Protein AF-A0A846MNA1-F1 (afdb_monomer_lite)

pLDDT: mean 78.09, std 18.09, range [44.56, 98.25]

Sequence (172 aa):
MNKINLFFILKAGLFTFFACTSPQQPEQSKFELLDDSTMIRILVDLHTLDAITPYLFSQPNNDTAKAAFKALRNELLAKYHTDSTQFYRTYNYYMEHDLSHMNQIYSAVVDSLNLRANTQRFDLWDLKQNTTQKSKPRPVFREPKKADSLLKNKIEKIRKKAASRLEATTTQ

Organism: NCBI:txid28195

InterPro domains:
  IPR025381 Domain of unknown function DUF4296 [PF14129] (33-116)

Radius of gyration: 41.91 Å; chains: 1; bounding box: 93×125×72 Å

Foldseek 3Di:
DDDDDPVVVVVVPPPPPPPPPPPPPPPVVVQDADDLVLLLVLLLVLVVLVVCLLVVDPHRPDPVSVVVSVVVNQVSQVVSVHGPVNNVVNLVCCVPPPVPVVVVSVVSSVVVNVVVVVVVVVVVVVVVVVVVVPDPDDPDPDDPDPDDPVVVVVVVVVVVVVVVVVVVVVPD

Structure (mmCIF, N/CA/C/O backbone):
data_AF-A0A846MNA1-F1
#
_entry.id   AF-A0A846MNA1-F1
#
loop_
_atom_site.group_PDB
_atom_site.id
_atom_site.type_symbol
_atom_site.label_atom_id
_atom_site.label_alt_id
_atom_site.label_comp_id
_atom_site.label_asym_id
_atom_site.label_entity_id
_atom_site.label_seq_id
_atom_site.pdbx_PDB_ins_code
_atom_site.Cartn_x
_atom_site.Cartn_y
_atom_site.Cartn_z
_atom_site.occupancy
_atom_site.B_iso_or_equiv
_atom_site.auth_seq_id
_atom_site.auth_comp_id
_atom_site.auth_asym_id
_atom_site.auth_atom_id
_atom_site.pdbx_PDB_model_num
ATOM 1 N N . MET A 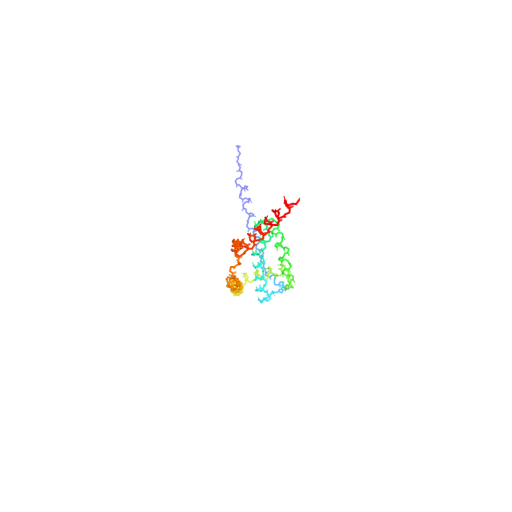1 1 ? 12.620 65.825 25.356 1.00 46.47 1 MET A N 1
ATOM 2 C CA . MET A 1 1 ? 12.663 65.111 24.059 1.00 46.47 1 MET A CA 1
ATOM 3 C C . MET A 1 1 ? 13.053 63.670 24.373 1.00 46.47 1 MET A C 1
ATOM 5 O O . MET A 1 1 ? 14.096 63.505 24.973 1.00 46.47 1 MET A O 1
ATOM 9 N N . ASN A 1 2 ? 12.275 62.603 24.185 1.00 51.28 2 ASN A N 1
ATOM 10 C CA . ASN A 1 2 ? 11.007 62.379 23.492 1.00 51.28 2 ASN A CA 1
ATOM 11 C C . ASN A 1 2 ? 10.156 61.408 24.331 1.00 51.28 2 ASN A C 1
ATOM 13 O O . ASN A 1 2 ? 10.611 60.321 24.675 1.00 51.28 2 ASN A O 1
ATOM 17 N N . LYS A 1 3 ? 8.926 61.809 24.668 1.00 52.31 3 LYS A N 1
ATOM 18 C CA . LYS A 1 3 ? 7.923 60.938 25.290 1.00 52.31 3 LYS A CA 1
ATOM 19 C C . LYS A 1 3 ? 7.337 60.073 24.173 1.00 52.31 3 LYS A C 1
ATOM 21 O O . LYS A 1 3 ? 6.511 60.547 23.401 1.00 52.31 3 LYS A O 1
ATOM 26 N N . ILE A 1 4 ? 7.838 58.851 24.024 1.00 66.06 4 ILE A N 1
ATOM 27 C CA . ILE A 1 4 ? 7.302 57.892 23.055 1.00 66.06 4 ILE A CA 1
ATOM 28 C C . ILE A 1 4 ? 5.960 57.402 23.603 1.00 66.06 4 ILE A C 1
ATOM 30 O O . ILE A 1 4 ? 5.878 56.865 24.706 1.00 66.06 4 ILE A O 1
ATOM 34 N N . ASN A 1 5 ? 4.895 57.672 22.851 1.00 50.34 5 ASN A N 1
ATOM 35 C CA . ASN A 1 5 ? 3.517 57.398 23.231 1.00 50.34 5 ASN A CA 1
ATOM 36 C C . ASN A 1 5 ? 3.286 55.892 23.429 1.00 50.34 5 ASN A C 1
ATOM 38 O O . ASN A 1 5 ? 3.089 55.153 22.465 1.00 50.34 5 ASN A O 1
ATOM 42 N N . LEU A 1 6 ? 3.200 55.469 24.694 1.00 49.62 6 LEU A N 1
ATOM 43 C CA . LEU A 1 6 ? 2.767 54.133 25.138 1.00 49.62 6 LEU A CA 1
ATOM 44 C C . LEU A 1 6 ? 1.393 53.720 24.556 1.00 49.62 6 LEU A C 1
ATOM 46 O O . LEU A 1 6 ? 1.056 52.543 24.489 1.00 49.62 6 LEU A O 1
ATOM 50 N N . PHE A 1 7 ? 0.626 54.690 24.054 1.00 53.12 7 PHE A N 1
ATOM 51 C CA . PHE A 1 7 ? -0.649 54.488 23.368 1.00 53.12 7 PHE A CA 1
ATOM 52 C C . PHE A 1 7 ? -0.554 53.799 21.994 1.00 53.12 7 PHE A C 1
ATOM 54 O O . PHE A 1 7 ? -1.552 53.240 21.541 1.00 53.12 7 PHE A O 1
ATOM 61 N N . PHE A 1 8 ? 0.604 53.809 21.320 1.00 52.78 8 PHE A N 1
ATOM 62 C CA . PHE A 1 8 ? 0.735 53.183 19.993 1.00 52.78 8 PHE A CA 1
ATOM 63 C C . PHE A 1 8 ? 0.894 51.658 20.051 1.00 52.78 8 PHE A C 1
ATOM 65 O O . PHE A 1 8 ? 0.401 50.966 19.164 1.00 52.78 8 PHE A O 1
ATOM 72 N N . ILE A 1 9 ? 1.495 51.119 21.117 1.00 56.06 9 ILE A N 1
ATOM 73 C CA . ILE A 1 9 ? 1.644 49.664 21.295 1.00 56.06 9 ILE A CA 1
ATOM 74 C C . ILE A 1 9 ? 0.302 49.029 21.703 1.00 56.06 9 ILE A C 1
ATOM 76 O O . ILE A 1 9 ? -0.028 47.937 21.249 1.00 56.06 9 ILE A O 1
ATOM 80 N N . LEU A 1 10 ? -0.535 49.753 22.460 1.00 55.16 10 LEU A N 1
ATOM 81 C CA . LEU A 1 10 ? -1.863 49.276 22.869 1.00 55.16 10 LEU A CA 1
ATOM 82 C C . LEU A 1 10 ? -2.854 49.169 21.693 1.00 55.16 10 LEU A C 1
ATOM 84 O O . LEU A 1 10 ? -3.720 48.300 21.696 1.00 55.16 10 LEU A O 1
ATOM 88 N N . LYS A 1 11 ? -2.719 50.014 20.660 1.00 56.06 11 LYS A N 1
ATOM 89 C CA . LYS A 1 11 ? -3.575 49.947 19.461 1.00 56.06 11 LYS A CA 1
ATOM 90 C C . LYS A 1 11 ? -3.149 48.873 18.455 1.00 56.06 11 LYS A C 1
ATOM 92 O O . LYS A 1 11 ? -3.991 48.416 17.691 1.00 56.06 11 LYS A O 1
ATOM 97 N N . ALA A 1 12 ? -1.887 48.440 18.471 1.00 56.25 12 ALA A N 1
ATOM 98 C CA . ALA A 1 12 ? -1.393 47.382 17.585 1.00 56.25 12 ALA A CA 1
ATOM 99 C C . ALA A 1 12 ? -1.689 45.958 18.104 1.00 56.25 12 ALA A C 1
ATOM 101 O O . ALA A 1 12 ? -1.700 45.015 17.319 1.00 56.25 12 ALA A O 1
ATOM 102 N N . GLY A 1 13 ? -1.966 45.796 19.404 1.00 55.94 13 GLY A N 1
ATOM 103 C CA . GLY A 1 13 ? -2.264 44.494 20.019 1.00 55.94 13 GLY A CA 1
ATOM 104 C C . GLY A 1 13 ? -3.729 44.043 19.946 1.00 55.94 13 GLY A C 1
ATOM 105 O O . GLY A 1 13 ? -4.026 42.913 20.316 1.00 55.94 13 GLY A O 1
ATOM 106 N N . LEU A 1 14 ? -4.653 44.894 19.483 1.00 56.53 14 LEU A N 1
ATOM 107 C CA . LEU A 1 14 ? -6.097 44.607 19.522 1.00 56.53 14 LEU A CA 1
ATOM 108 C C . LEU A 1 14 ? -6.644 43.966 18.229 1.00 56.53 14 LEU A C 1
ATOM 110 O O . LEU A 1 14 ? -7.844 43.739 18.123 1.00 56.53 14 LEU A O 1
ATOM 114 N N . PHE A 1 15 ? -5.794 43.651 17.246 1.00 55.00 15 PHE A N 1
ATOM 115 C CA . PHE A 1 15 ? -6.240 43.142 15.938 1.00 55.00 15 PHE A CA 1
ATOM 116 C C . PHE A 1 15 ? -5.807 41.702 15.611 1.00 55.00 15 PHE A C 1
ATOM 118 O O . PHE A 1 15 ? -5.882 41.290 14.458 1.00 55.00 15 PHE A O 1
ATOM 125 N N . THR A 1 16 ? -5.376 40.910 16.598 1.00 60.94 16 THR A N 1
ATOM 126 C CA . THR A 1 16 ? -4.851 39.547 16.360 1.00 60.94 16 THR A CA 1
ATOM 127 C C . THR A 1 16 ? -5.751 38.399 16.833 1.00 60.94 16 THR A C 1
ATOM 129 O O . THR A 1 16 ? -5.305 37.257 16.819 1.00 60.94 16 THR A O 1
ATOM 132 N 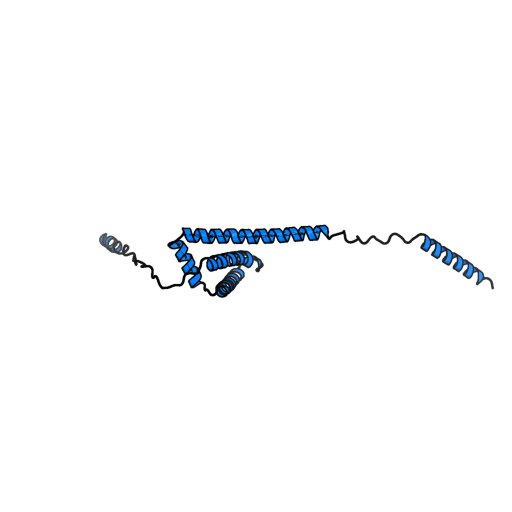N . PHE A 1 17 ? -7.019 38.645 17.191 1.00 60.94 17 PHE A N 1
ATOM 133 C CA . PHE A 1 17 ? -7.924 37.577 17.664 1.00 60.94 17 PHE A CA 1
ATOM 134 C C . PHE A 1 17 ? -9.144 37.270 16.786 1.00 60.94 17 PHE A C 1
ATOM 136 O O . PHE A 1 17 ? -9.915 36.381 17.133 1.00 60.94 17 PHE A O 1
ATOM 143 N N . PHE A 1 18 ? -9.291 37.880 15.605 1.00 52.94 18 PHE A N 1
ATOM 144 C CA . PHE A 1 18 ? -10.210 37.345 14.589 1.00 52.94 18 PHE A CA 1
ATOM 145 C C . PHE A 1 18 ? -9.511 36.249 13.777 1.00 52.94 18 PHE A C 1
ATOM 147 O O . PHE A 1 18 ? -9.277 36.366 12.575 1.00 52.94 18 PHE A O 1
ATOM 154 N N . ALA A 1 19 ? -9.160 35.161 14.466 1.00 52.56 19 ALA A N 1
ATOM 155 C CA . ALA A 1 19 ? -8.984 33.881 13.807 1.00 52.56 19 ALA A CA 1
ATOM 156 C C . ALA A 1 19 ? -10.354 33.487 13.248 1.00 52.56 19 ALA A C 1
ATOM 158 O O . ALA A 1 19 ? -11.322 33.313 13.989 1.00 52.56 19 ALA A O 1
ATOM 159 N N . CYS A 1 20 ? -10.434 33.432 11.923 1.00 58.06 20 CYS A N 1
ATOM 160 C CA . CYS A 1 20 ? -11.605 32.999 11.187 1.00 58.06 20 CYS A CA 1
ATOM 161 C C . CYS A 1 20 ? -11.883 31.534 11.548 1.00 58.06 20 CYS A C 1
ATOM 163 O O . CYS A 1 20 ? -11.325 30.622 10.942 1.00 58.06 20 CYS A O 1
ATOM 165 N N . THR A 1 21 ? -12.721 31.297 12.557 1.00 61.06 21 THR A N 1
ATOM 166 C CA . THR A 1 21 ? -13.402 30.012 12.679 1.00 61.06 21 THR A CA 1
ATOM 167 C C . THR A 1 21 ? -14.466 30.018 11.589 1.00 61.06 21 THR A C 1
ATOM 169 O O . THR A 1 21 ? -15.571 30.527 11.759 1.00 61.06 21 THR A O 1
ATOM 172 N N . SER A 1 22 ? -14.091 29.575 10.387 1.00 58.00 22 SER A N 1
ATOM 173 C CA . SER A 1 22 ? -15.115 29.086 9.475 1.00 58.00 22 SER A CA 1
ATOM 174 C C . SER A 1 22 ? -15.669 27.838 10.143 1.00 58.00 22 SER A C 1
ATOM 176 O O . SER A 1 22 ? -14.898 26.893 10.334 1.00 58.00 22 SER A O 1
ATOM 178 N N . PRO A 1 23 ? -16.961 27.792 10.513 1.00 52.09 23 PRO A N 1
ATOM 179 C CA . PRO A 1 23 ? -17.595 26.506 10.672 1.00 52.09 23 PRO A CA 1
ATOM 180 C C . PRO A 1 23 ? -17.480 25.851 9.299 1.00 52.09 23 PRO A C 1
ATOM 182 O O . PRO A 1 23 ? -18.206 26.197 8.368 1.00 52.09 23 PRO A O 1
ATOM 185 N N . GLN A 1 24 ? -16.518 24.942 9.148 1.00 51.47 24 GLN A N 1
ATOM 186 C CA . GLN A 1 24 ? -16.614 23.905 8.143 1.00 51.47 24 GLN A CA 1
ATOM 187 C C . GLN A 1 24 ? -17.842 23.099 8.557 1.00 51.47 24 GLN A C 1
ATOM 189 O O . GLN A 1 24 ? -17.752 22.099 9.262 1.00 51.47 24 GLN A O 1
ATOM 194 N N . GLN A 1 25 ? -19.027 23.587 8.174 1.00 49.53 25 GLN A N 1
ATOM 195 C CA . GLN A 1 25 ? -20.123 22.680 7.913 1.00 49.53 25 GLN A CA 1
ATOM 196 C C . GLN A 1 25 ? -19.513 21.632 6.993 1.00 49.53 25 GLN A C 1
ATOM 198 O O . GLN A 1 25 ? -18.885 22.028 6.002 1.00 49.53 25 GLN A O 1
ATOM 203 N N . PRO A 1 26 ? -19.600 20.337 7.333 1.00 50.53 26 PRO A N 1
ATOM 204 C CA . PRO A 1 26 ? -19.172 19.325 6.404 1.00 50.53 26 PRO A CA 1
ATOM 205 C C . PRO A 1 26 ? -19.988 19.606 5.153 1.00 50.53 26 PRO A C 1
ATOM 207 O O . PRO A 1 26 ? -21.211 19.455 5.149 1.00 50.53 26 PRO A O 1
ATOM 210 N N . GLU A 1 27 ? -19.321 20.085 4.103 1.00 50.47 27 GLU A N 1
ATOM 211 C CA . GLU A 1 27 ? -19.794 19.838 2.763 1.00 50.47 27 GLU A CA 1
ATOM 212 C C . GLU A 1 27 ? -19.833 18.314 2.699 1.00 50.47 27 GLU A C 1
ATOM 214 O O . GLU A 1 27 ? -18.884 17.637 2.304 1.00 50.47 27 GLU A O 1
ATOM 219 N N . GLN A 1 28 ? -20.978 17.759 3.085 1.00 50.53 28 GLN A N 1
ATOM 220 C CA . GLN A 1 28 ? -21.509 16.526 2.555 1.00 50.53 28 GLN A CA 1
ATOM 221 C C . GLN A 1 28 ? -21.772 16.783 1.064 1.00 50.53 28 GLN A C 1
ATOM 223 O O . GLN A 1 28 ? -22.885 16.642 0.563 1.00 50.53 28 GLN A O 1
ATOM 228 N N . SER A 1 29 ? -20.738 17.223 0.333 1.00 47.34 29 SER A N 1
ATOM 229 C CA . SER A 1 29 ? -20.653 17.005 -1.091 1.00 47.34 29 SER A CA 1
ATOM 230 C C . SER A 1 29 ? -20.868 15.507 -1.223 1.00 47.34 29 SER A C 1
ATOM 232 O O . SER A 1 29 ? -20.237 14.738 -0.497 1.00 47.34 29 SER A O 1
ATOM 234 N N . LYS A 1 30 ? -21.850 15.116 -2.034 1.00 60.59 30 LYS A N 1
ATOM 235 C CA . LYS A 1 30 ? -22.148 13.732 -2.413 1.00 60.59 30 LYS A CA 1
ATOM 236 C C . LYS A 1 30 ? -20.907 13.095 -3.049 1.00 60.59 30 LYS A C 1
ATOM 238 O O . LYS A 1 30 ? -20.866 12.884 -4.256 1.00 60.59 30 LYS A O 1
ATOM 243 N N . PHE A 1 31 ? -19.857 12.873 -2.277 1.00 72.19 31 PHE A N 1
ATOM 244 C CA . PHE A 1 31 ? -18.705 12.128 -2.713 1.00 72.19 31 PHE A CA 1
ATOM 245 C C . PHE A 1 31 ? -18.990 10.681 -2.344 1.00 72.19 31 PHE A C 1
ATOM 247 O O . PHE A 1 31 ? -19.408 10.364 -1.231 1.00 72.19 31 PHE A O 1
ATOM 254 N N . GLU A 1 32 ? -18.868 9.821 -3.340 1.00 85.38 32 GLU A N 1
ATOM 255 C CA . GLU A 1 32 ? -19.112 8.401 -3.187 1.00 85.38 32 GLU A CA 1
ATOM 256 C C . GLU A 1 32 ? -17.928 7.794 -2.432 1.00 85.38 32 GLU A C 1
ATOM 258 O O . GLU A 1 32 ? -16.795 7.808 -2.929 1.00 85.38 32 GLU A O 1
ATOM 263 N N . LEU A 1 33 ? -18.192 7.337 -1.205 1.00 90.88 33 LEU A N 1
ATOM 264 C CA . LEU A 1 33 ? -17.227 6.598 -0.399 1.00 90.88 33 LEU A CA 1
ATOM 265 C C . LEU A 1 33 ? -16.889 5.285 -1.101 1.00 90.88 33 LEU A C 1
ATOM 267 O O . LEU A 1 33 ? -17.774 4.611 -1.627 1.00 90.88 33 LEU A O 1
ATOM 271 N N . LEU A 1 34 ? -15.610 4.912 -1.080 1.00 94.12 34 LEU A N 1
ATOM 272 C CA . LEU A 1 34 ? -15.212 3.570 -1.495 1.00 94.12 34 LEU A CA 1
ATOM 273 C C . LEU A 1 34 ? -15.783 2.540 -0.520 1.00 94.12 34 LEU A C 1
ATOM 275 O O . LEU A 1 34 ? -15.726 2.731 0.699 1.00 94.12 34 LEU A O 1
ATOM 279 N N . ASP A 1 35 ? -16.276 1.432 -1.066 1.00 95.00 35 ASP A N 1
ATOM 280 C CA . ASP A 1 35 ? -16.671 0.285 -0.263 1.00 95.00 35 ASP A CA 1
ATOM 281 C C . ASP A 1 35 ? -15.457 -0.333 0.450 1.00 95.00 35 ASP A C 1
ATOM 283 O O . ASP A 1 35 ? -14.318 -0.275 -0.032 1.00 95.00 35 ASP A O 1
ATOM 287 N N . ASP A 1 36 ? -15.713 -0.968 1.591 1.00 95.38 36 ASP A N 1
ATOM 288 C CA . ASP A 1 36 ? -14.680 -1.561 2.441 1.00 95.38 36 ASP A CA 1
ATOM 289 C C . ASP A 1 36 ? -13.799 -2.556 1.690 1.00 95.38 36 ASP A C 1
AT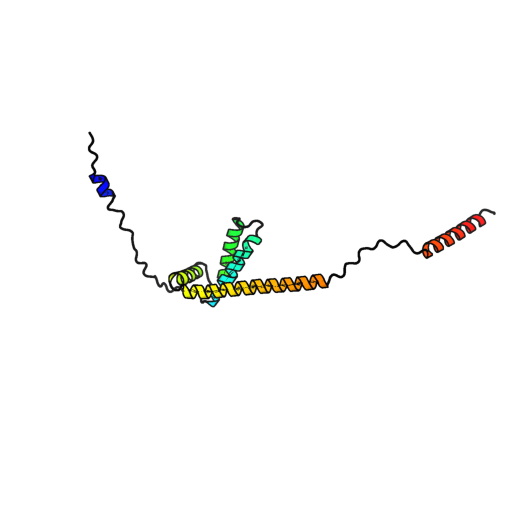OM 291 O O . ASP A 1 36 ? -12.581 -2.573 1.862 1.00 95.38 36 ASP A O 1
ATOM 295 N N . SER A 1 37 ? -14.400 -3.385 0.833 1.00 96.62 37 SER A N 1
ATOM 296 C CA . SER A 1 37 ? -13.669 -4.432 0.127 1.00 96.62 37 SER A CA 1
ATOM 297 C C . SER A 1 37 ? -12.673 -3.837 -0.867 1.00 96.62 37 SER A C 1
ATOM 299 O O . SER A 1 37 ? -11.521 -4.277 -0.939 1.00 96.62 37 SER A O 1
ATOM 301 N N . THR A 1 38 ? -13.077 -2.788 -1.585 1.00 96.88 38 THR A N 1
ATOM 302 C CA . THR A 1 38 ? -12.208 -2.032 -2.486 1.00 96.88 38 THR A CA 1
ATOM 303 C C . THR A 1 38 ? -11.123 -1.302 -1.706 1.00 96.88 38 THR A C 1
ATOM 305 O O . THR A 1 38 ? -9.953 -1.400 -2.076 1.00 96.88 38 THR A O 1
ATOM 308 N N . MET A 1 39 ? -11.462 -0.652 -0.588 1.00 97.06 39 MET A N 1
ATOM 309 C CA . MET A 1 39 ? -10.488 0.035 0.266 1.00 97.06 39 MET A CA 1
ATOM 310 C C . MET A 1 39 ? -9.416 -0.926 0.801 1.00 97.06 39 MET A C 1
ATOM 312 O O . MET A 1 39 ? -8.222 -0.652 0.667 1.00 97.06 39 MET A O 1
ATOM 316 N N . ILE A 1 40 ? -9.815 -2.083 1.339 1.00 98.12 40 ILE A N 1
ATOM 317 C CA . ILE A 1 40 ? -8.893 -3.118 1.834 1.00 98.12 40 ILE A CA 1
ATOM 318 C C . ILE A 1 40 ? -7.954 -3.575 0.713 1.00 98.12 40 ILE A C 1
ATOM 320 O O . ILE A 1 40 ? -6.737 -3.618 0.898 1.00 98.12 40 ILE A O 1
ATOM 324 N N . ARG A 1 41 ? -8.494 -3.885 -0.473 1.00 97.81 41 ARG A N 1
ATOM 325 C CA . ARG A 1 41 ? -7.697 -4.355 -1.618 1.00 97.81 41 ARG A CA 1
ATOM 326 C C . ARG A 1 41 ? -6.709 -3.298 -2.113 1.00 97.81 41 ARG A C 1
ATOM 328 O O . ARG A 1 41 ? -5.554 -3.637 -2.373 1.00 97.81 41 ARG A O 1
ATOM 335 N N . ILE A 1 42 ? -7.135 -2.035 -2.197 1.00 98.19 42 ILE A N 1
ATOM 336 C CA . ILE A 1 42 ? -6.256 -0.913 -2.548 1.00 98.19 42 ILE A CA 1
ATOM 337 C C . ILE A 1 42 ? -5.126 -0.795 -1.529 1.00 98.19 42 ILE A C 1
ATOM 339 O O . ILE A 1 42 ? -3.971 -0.722 -1.933 1.00 98.19 42 ILE A O 1
ATOM 343 N N . LEU A 1 43 ? -5.425 -0.805 -0.227 1.00 98.06 43 LEU A N 1
ATOM 344 C CA . LEU A 1 43 ? -4.417 -0.647 0.825 1.00 98.06 43 LEU A CA 1
ATOM 345 C C . LEU A 1 43 ? -3.404 -1.799 0.836 1.00 98.06 43 LEU A C 1
ATOM 347 O O . LEU A 1 43 ? -2.202 -1.553 0.929 1.00 98.06 43 LEU A O 1
ATOM 351 N N . VAL A 1 44 ? -3.855 -3.047 0.675 1.00 98.25 44 VAL A N 1
ATOM 352 C CA . VAL A 1 44 ? -2.968 -4.220 0.575 1.00 98.25 44 VAL A CA 1
ATOM 353 C C . VAL A 1 44 ? -2.007 -4.088 -0.608 1.00 98.25 44 VAL A C 1
ATOM 355 O O . VAL A 1 44 ? -0.795 -4.287 -0.459 1.00 98.25 44 VAL A O 1
ATOM 358 N N . ASP A 1 45 ? -2.521 -3.750 -1.790 1.00 97.94 45 ASP A N 1
ATOM 359 C CA . ASP A 1 45 ? -1.685 -3.609 -2.980 1.00 97.94 45 ASP A CA 1
ATOM 360 C C . ASP A 1 45 ? -0.798 -2.359 -2.909 1.00 97.94 45 ASP A C 1
ATOM 362 O O . ASP A 1 45 ? 0.351 -2.415 -3.340 1.00 97.94 45 ASP A O 1
ATOM 366 N N . LEU A 1 46 ? -1.275 -1.266 -2.310 1.00 97.94 46 LEU A N 1
ATOM 367 C CA . LEU A 1 46 ? -0.508 -0.038 -2.104 1.00 97.94 46 LEU A CA 1
ATOM 368 C C . LEU A 1 46 ? 0.685 -0.277 -1.178 1.00 97.94 46 LEU A C 1
ATOM 370 O O . LEU A 1 46 ? 1.796 0.119 -1.514 1.00 97.94 46 LEU A O 1
ATOM 374 N N . HIS A 1 47 ? 0.483 -0.965 -0.051 1.00 96.88 47 HIS A N 1
ATOM 375 C CA . HIS A 1 47 ? 1.572 -1.333 0.857 1.00 96.88 47 HIS A CA 1
ATOM 376 C C . HIS A 1 47 ? 2.553 -2.314 0.209 1.00 96.88 47 HIS A C 1
ATOM 378 O O . HIS A 1 47 ? 3.761 -2.200 0.402 1.00 96.88 47 HIS A O 1
ATOM 384 N N . THR A 1 48 ? 2.057 -3.247 -0.609 1.00 95.62 48 THR A N 1
ATOM 385 C CA . THR A 1 48 ? 2.925 -4.146 -1.385 1.00 95.62 48 THR A CA 1
ATOM 386 C C . THR A 1 48 ? 3.758 -3.361 -2.405 1.00 95.62 48 THR A C 1
ATOM 388 O O . THR A 1 48 ? 4.956 -3.597 -2.546 1.00 95.62 48 THR A O 1
ATOM 391 N N . LEU A 1 49 ? 3.139 -2.409 -3.103 1.00 95.31 49 LEU A N 1
ATOM 392 C CA . LEU A 1 49 ? 3.800 -1.550 -4.077 1.00 95.31 49 LEU A CA 1
ATOM 393 C C . LEU A 1 49 ? 4.871 -0.676 -3.416 1.00 95.31 49 LEU A C 1
ATOM 395 O O . LEU A 1 49 ? 5.981 -0.581 -3.938 1.00 95.31 49 LEU A O 1
ATOM 399 N N . ASP A 1 50 ? 4.559 -0.073 -2.271 1.00 93.06 50 ASP A N 1
ATOM 400 C CA . ASP A 1 50 ? 5.490 0.756 -1.499 1.00 93.06 50 ASP A CA 1
ATOM 401 C C . ASP A 1 50 ? 6.685 -0.064 -0.997 1.00 93.06 50 ASP A C 1
ATOM 403 O O . ASP A 1 50 ? 7.830 0.361 -1.117 1.00 93.06 50 ASP A O 1
ATOM 407 N N . ALA A 1 51 ? 6.442 -1.299 -0.550 1.00 91.69 51 ALA A N 1
ATOM 408 C CA . ALA A 1 51 ? 7.508 -2.206 -0.144 1.00 91.69 51 ALA A CA 1
ATOM 409 C C . ALA A 1 51 ? 8.422 -2.613 -1.313 1.00 91.69 51 ALA A C 1
ATOM 411 O O . ALA A 1 51 ? 9.624 -2.746 -1.118 1.00 91.69 51 ALA A O 1
ATOM 412 N N . ILE A 1 52 ? 7.890 -2.818 -2.524 1.00 90.56 52 ILE A N 1
ATOM 413 C CA . ILE A 1 52 ? 8.665 -3.325 -3.673 1.00 90.56 52 ILE A CA 1
ATOM 414 C C . ILE A 1 52 ? 9.381 -2.207 -4.435 1.00 90.56 52 ILE A C 1
ATOM 416 O O . ILE A 1 52 ? 10.505 -2.406 -4.898 1.00 90.56 52 ILE A O 1
ATOM 420 N N . THR A 1 53 ? 8.754 -1.038 -4.581 1.00 90.62 53 THR A N 1
ATOM 421 C CA . THR A 1 53 ? 9.248 0.032 -5.463 1.00 90.62 53 THR A CA 1
ATOM 422 C C . THR A 1 53 ? 10.700 0.438 -5.176 1.00 90.62 53 THR A C 1
ATOM 424 O O . THR A 1 53 ? 11.467 0.530 -6.134 1.00 90.62 53 THR A O 1
ATOM 427 N N . PRO A 1 54 ? 11.148 0.606 -3.915 1.00 86.56 54 PRO A N 1
ATOM 428 C CA . PRO A 1 54 ? 12.537 0.943 -3.612 1.00 86.56 54 PRO A CA 1
ATOM 429 C C . PRO A 1 54 ? 13.555 -0.083 -4.118 1.00 86.56 54 PRO A C 1
ATOM 431 O O . PRO A 1 54 ? 14.669 0.307 -4.441 1.00 86.56 54 PRO A O 1
ATOM 434 N N . TYR A 1 55 ? 13.189 -1.366 -4.216 1.00 86.31 55 TYR A N 1
ATOM 435 C CA . TYR A 1 55 ? 14.081 -2.434 -4.684 1.00 86.31 55 TYR A CA 1
ATOM 436 C C . TYR A 1 55 ? 14.186 -2.516 -6.210 1.00 86.31 55 TYR A C 1
ATOM 438 O O . TYR A 1 55 ? 15.122 -3.124 -6.726 1.00 86.31 55 TYR A O 1
ATOM 446 N N . LEU A 1 56 ? 13.251 -1.902 -6.944 1.00 86.12 56 LEU A N 1
ATOM 447 C CA . LEU A 1 56 ? 13.327 -1.791 -8.406 1.00 86.12 56 LEU A CA 1
ATOM 448 C C . LEU A 1 56 ? 14.401 -0.791 -8.851 1.00 86.12 56 LEU A C 1
ATOM 450 O O . LEU A 1 56 ? 14.858 -0.832 -9.992 1.00 86.12 56 LEU A O 1
ATOM 454 N N . PHE A 1 57 ? 14.819 0.093 -7.947 1.00 83.88 57 PHE A N 1
ATOM 455 C CA . PHE A 1 57 ? 15.856 1.084 -8.184 1.00 83.88 57 PHE A CA 1
ATOM 456 C C . PHE A 1 57 ? 17.075 0.750 -7.327 1.00 83.88 57 PHE A C 1
ATOM 458 O O . PHE A 1 57 ? 16.959 0.320 -6.187 1.00 83.88 57 PHE A O 1
ATOM 465 N N . SER A 1 58 ? 18.280 0.952 -7.860 1.00 76.06 58 SER A N 1
ATOM 466 C CA . SER A 1 58 ? 19.524 0.537 -7.190 1.00 76.06 58 SER A CA 1
ATOM 467 C C . SER A 1 58 ? 19.780 1.204 -5.833 1.00 76.06 58 SER A C 1
ATOM 469 O O . SER A 1 58 ? 20.713 0.807 -5.140 1.00 76.06 58 SER A O 1
ATOM 471 N N . GLN A 1 59 ? 19.011 2.233 -5.470 1.00 74.62 59 GLN A N 1
ATOM 472 C CA . GLN A 1 59 ? 19.098 2.929 -4.193 1.00 74.62 59 GLN A CA 1
ATOM 473 C C . GLN A 1 59 ? 17.686 3.198 -3.653 1.00 74.62 59 GLN A C 1
ATOM 475 O O . GLN A 1 59 ? 16.896 3.851 -4.346 1.00 74.62 59 GLN A O 1
ATOM 480 N N . PRO A 1 60 ? 17.383 2.780 -2.412 1.00 67.56 60 PRO A N 1
ATOM 481 C CA . PRO A 1 60 ? 16.193 3.245 -1.720 1.00 67.56 60 PRO A CA 1
ATOM 482 C C . PRO A 1 60 ? 16.251 4.775 -1.594 1.00 67.56 60 PRO A C 1
ATOM 484 O O . PRO A 1 60 ? 17.310 5.337 -1.319 1.00 67.56 60 PRO A O 1
ATOM 487 N N . ASN A 1 61 ? 15.114 5.452 -1.759 1.00 69.44 61 ASN A N 1
ATOM 488 C CA . ASN A 1 61 ? 14.943 6.896 -1.523 1.00 69.44 61 ASN A CA 1
ATOM 489 C C . ASN A 1 61 ? 15.553 7.867 -2.550 1.00 69.44 61 ASN A C 1
ATOM 491 O O . ASN A 1 61 ? 15.634 9.063 -2.258 1.00 69.44 61 ASN A O 1
ATOM 495 N N . ASN A 1 62 ? 15.918 7.417 -3.753 1.00 83.06 62 ASN A N 1
ATOM 496 C CA . ASN A 1 62 ? 16.240 8.354 -4.831 1.00 83.06 62 ASN A CA 1
ATOM 497 C C . ASN A 1 62 ? 14.966 8.989 -5.434 1.00 83.06 62 ASN A C 1
ATOM 499 O O . ASN A 1 62 ? 13.858 8.454 -5.325 1.00 83.06 62 ASN A O 1
ATOM 503 N N . ASP A 1 63 ? 15.115 10.152 -6.071 1.00 89.44 63 ASP A N 1
ATOM 504 C CA . ASP A 1 63 ? 13.979 10.869 -6.672 1.00 89.44 63 ASP A CA 1
ATOM 505 C C . ASP A 1 63 ? 13.304 10.052 -7.781 1.00 89.44 63 ASP A C 1
ATOM 507 O O . ASP A 1 63 ? 12.086 10.124 -7.960 1.00 89.44 63 ASP A O 1
ATOM 511 N N . THR A 1 64 ? 14.073 9.192 -8.454 1.00 89.94 64 THR A N 1
ATOM 512 C CA . THR A 1 64 ? 13.572 8.239 -9.447 1.00 89.94 64 THR A CA 1
ATOM 513 C C . THR A 1 64 ? 12.556 7.266 -8.848 1.00 89.94 64 THR A C 1
ATOM 515 O O . THR A 1 64 ? 11.471 7.106 -9.402 1.00 89.94 64 THR A O 1
ATOM 518 N N . ALA A 1 65 ? 12.855 6.658 -7.697 1.00 89.69 65 ALA A N 1
ATOM 519 C CA . ALA A 1 65 ? 11.968 5.718 -7.020 1.00 89.69 65 ALA A CA 1
ATOM 520 C C . ALA A 1 65 ? 10.681 6.405 -6.554 1.00 89.69 65 ALA A C 1
ATOM 522 O O . ALA A 1 65 ? 9.601 5.837 -6.692 1.00 89.69 65 ALA A O 1
ATOM 523 N N . LYS A 1 66 ? 10.764 7.654 -6.076 1.00 91.25 66 LYS A N 1
ATOM 524 C CA . LYS A 1 66 ? 9.580 8.443 -5.690 1.00 91.25 66 LYS A CA 1
ATOM 525 C C . LYS A 1 66 ? 8.689 8.767 -6.890 1.00 91.25 66 LYS A C 1
ATOM 527 O O . LYS A 1 66 ? 7.467 8.638 -6.806 1.00 91.25 66 LYS A O 1
ATOM 532 N N . ALA A 1 67 ? 9.286 9.183 -8.007 1.00 92.94 67 ALA A N 1
ATOM 533 C CA . ALA A 1 67 ? 8.553 9.462 -9.239 1.00 92.94 67 ALA A CA 1
ATOM 534 C C . ALA A 1 67 ? 7.883 8.195 -9.792 1.00 92.94 67 ALA A C 1
ATOM 536 O O . ALA A 1 67 ? 6.705 8.228 -10.153 1.00 92.94 67 ALA A O 1
ATOM 537 N N . ALA A 1 68 ? 8.604 7.072 -9.780 1.00 93.38 68 ALA A N 1
ATOM 538 C CA . ALA A 1 68 ? 8.078 5.776 -10.181 1.00 93.38 68 ALA A CA 1
ATOM 539 C C . ALA A 1 68 ? 6.936 5.313 -9.271 1.00 93.38 68 ALA A C 1
ATOM 541 O O . ALA A 1 68 ? 5.875 4.954 -9.774 1.00 93.38 68 ALA A O 1
ATOM 542 N N . PHE A 1 69 ? 7.097 5.406 -7.948 1.00 94.50 69 PHE A N 1
ATOM 543 C CA . PHE A 1 69 ? 6.037 5.080 -6.995 1.00 94.50 69 PHE A CA 1
ATOM 544 C C . PHE A 1 69 ? 4.773 5.901 -7.258 1.00 94.50 69 PHE A C 1
ATOM 546 O O . PHE A 1 69 ? 3.675 5.354 -7.301 1.00 94.50 69 PHE A O 1
ATOM 553 N N . LYS A 1 70 ? 4.911 7.211 -7.499 1.00 94.94 70 LYS A N 1
ATOM 554 C CA . LYS A 1 70 ? 3.772 8.082 -7.816 1.00 94.94 70 LYS A CA 1
ATOM 555 C C . LYS A 1 70 ? 3.036 7.623 -9.078 1.00 94.94 70 LYS A C 1
ATOM 557 O O . LYS A 1 70 ? 1.807 7.609 -9.073 1.00 94.94 70 LYS A O 1
ATOM 562 N N . ALA A 1 71 ? 3.766 7.262 -10.133 1.00 95.25 71 ALA A N 1
ATOM 563 C CA . ALA A 1 71 ? 3.176 6.762 -11.373 1.00 95.25 71 ALA A CA 1
ATOM 564 C C . ALA A 1 71 ? 2.458 5.420 -11.154 1.00 95.25 71 ALA A C 1
ATOM 566 O O . ALA A 1 71 ? 1.279 5.300 -11.483 1.00 95.25 71 ALA A O 1
ATOM 567 N N . LEU A 1 72 ? 3.128 4.461 -10.511 1.00 96.56 72 LEU A N 1
ATOM 568 C CA . LEU A 1 72 ? 2.583 3.131 -10.224 1.00 96.56 72 LEU A CA 1
ATOM 569 C C . LEU A 1 72 ? 1.370 3.189 -9.291 1.00 96.56 72 LEU A C 1
ATOM 571 O O . LEU A 1 72 ? 0.403 2.463 -9.487 1.00 96.56 72 LEU A O 1
ATOM 575 N N . ARG A 1 73 ? 1.370 4.085 -8.299 1.00 97.31 73 ARG A N 1
ATOM 576 C CA . ARG A 1 73 ? 0.216 4.307 -7.420 1.00 97.31 73 ARG A CA 1
ATOM 577 C C . ARG A 1 73 ? -0.990 4.820 -8.202 1.00 97.31 73 ARG A C 1
ATOM 579 O O . ARG A 1 73 ? -2.108 4.406 -7.927 1.00 97.31 73 ARG A O 1
ATOM 586 N N . ASN A 1 74 ? -0.788 5.723 -9.158 1.00 97.19 74 ASN A N 1
ATOM 587 C CA . ASN A 1 74 ? -1.893 6.229 -9.972 1.00 97.19 74 ASN A CA 1
ATOM 588 C C . ASN A 1 74 ? -2.473 5.124 -10.869 1.00 97.19 74 ASN A C 1
ATOM 590 O O . ASN A 1 74 ? -3.690 5.007 -10.979 1.00 97.19 74 ASN A O 1
ATOM 594 N N . GLU A 1 75 ? -1.615 4.288 -11.459 1.00 97.31 75 GLU A N 1
ATOM 595 C CA . GLU A 1 75 ? -2.037 3.106 -12.219 1.00 97.31 75 GLU A CA 1
ATOM 596 C C . GLU A 1 75 ? -2.789 2.100 -11.333 1.00 97.31 75 GLU A C 1
ATOM 598 O O . GLU A 1 75 ? -3.842 1.588 -11.714 1.00 97.31 75 GLU A O 1
ATOM 603 N N . LEU A 1 76 ? -2.293 1.874 -10.113 1.00 97.94 76 LEU A N 1
ATOM 604 C CA . LEU A 1 76 ? -2.941 1.031 -9.117 1.00 97.94 76 LEU A CA 1
ATOM 605 C C . LEU A 1 76 ? -4.357 1.524 -8.808 1.00 97.94 76 LEU A C 1
ATOM 607 O O . LEU A 1 76 ? -5.285 0.728 -8.832 1.00 97.94 76 LEU A O 1
ATOM 611 N N . LEU A 1 77 ? -4.542 2.815 -8.536 1.00 97.69 77 LEU A N 1
ATOM 612 C CA . LEU A 1 77 ? -5.868 3.372 -8.248 1.00 97.69 77 LEU A CA 1
ATOM 613 C C . LEU A 1 77 ? -6.808 3.242 -9.456 1.00 97.69 77 LEU A C 1
ATOM 615 O O . LEU A 1 77 ? -7.955 2.821 -9.301 1.00 97.69 77 LEU A O 1
ATOM 619 N N . ALA A 1 78 ? -6.297 3.476 -10.669 1.00 97.31 78 ALA A N 1
ATOM 620 C CA . ALA A 1 78 ? -7.072 3.313 -11.896 1.00 97.31 78 ALA A CA 1
ATOM 621 C C . ALA A 1 78 ? -7.563 1.866 -12.107 1.00 97.31 78 ALA A C 1
ATOM 623 O O . ALA A 1 78 ? -8.691 1.664 -12.558 1.00 97.31 78 ALA A O 1
ATOM 624 N N . LYS A 1 79 ? -6.771 0.851 -11.723 1.00 97.38 79 LYS A N 1
ATOM 625 C CA . LYS A 1 79 ? -7.174 -0.573 -11.741 1.00 97.38 79 LYS A CA 1
ATOM 626 C C . LYS A 1 79 ? -8.412 -0.849 -10.879 1.00 97.38 79 LYS A C 1
ATOM 628 O O . LYS A 1 79 ? -9.159 -1.779 -11.169 1.00 97.38 79 LYS A O 1
ATOM 633 N N . TYR A 1 80 ? -8.624 -0.059 -9.831 1.00 97.06 80 TYR A N 1
ATOM 634 C CA . TYR A 1 80 ? -9.784 -0.143 -8.944 1.00 97.06 80 TYR A CA 1
ATOM 635 C C . TYR A 1 80 ? -10.894 0.850 -9.317 1.00 97.06 80 TYR A C 1
ATOM 637 O O . TYR A 1 80 ? -11.799 1.069 -8.520 1.00 97.06 80 TYR A O 1
ATOM 645 N N . HIS A 1 81 ? -10.840 1.444 -10.515 1.00 96.25 81 HIS A N 1
ATOM 646 C CA . HIS A 1 81 ? -11.804 2.443 -10.988 1.00 96.25 81 HIS A CA 1
ATOM 647 C C . HIS A 1 81 ? -11.947 3.648 -10.045 1.00 96.25 81 HIS A C 1
ATOM 649 O O . HIS A 1 81 ? -13.019 4.237 -9.942 1.00 96.25 81 HIS A O 1
ATOM 655 N N . THR A 1 82 ? -10.856 4.027 -9.374 1.00 95.44 82 THR A N 1
ATOM 656 C CA . THR A 1 82 ? -10.805 5.186 -8.480 1.00 95.44 82 THR A CA 1
ATOM 657 C C . THR A 1 82 ? -9.626 6.098 -8.823 1.00 95.44 82 THR A C 1
ATOM 659 O O . THR A 1 82 ? -8.775 5.775 -9.656 1.00 95.44 82 THR A O 1
ATOM 662 N N . ASP A 1 83 ? -9.567 7.259 -8.180 1.00 95.56 83 ASP A N 1
ATOM 663 C CA . ASP A 1 83 ? -8.465 8.205 -8.282 1.00 95.56 83 ASP A CA 1
ATOM 664 C C . ASP A 1 83 ? -7.920 8.580 -6.897 1.00 95.56 83 ASP A C 1
ATOM 666 O O . ASP A 1 83 ? -8.439 8.182 -5.850 1.00 95.56 83 ASP A O 1
ATOM 670 N N . SER A 1 84 ? -6.830 9.353 -6.872 1.00 94.94 84 SER A N 1
ATOM 671 C CA . SER A 1 84 ? -6.232 9.771 -5.603 1.00 94.94 84 SER A CA 1
ATOM 672 C C . SER A 1 84 ? -7.182 10.624 -4.766 1.00 94.94 84 SER A C 1
ATOM 674 O O . SER A 1 84 ? -7.139 10.561 -3.543 1.00 94.94 84 SER A O 1
ATOM 676 N N . THR A 1 85 ? -8.029 11.429 -5.405 1.00 94.50 85 THR A N 1
ATOM 677 C CA . THR A 1 85 ? -8.939 12.346 -4.718 1.00 94.50 85 THR A CA 1
ATOM 678 C C . THR A 1 85 ? -10.003 11.572 -3.951 1.00 94.50 85 THR A C 1
ATOM 680 O O . THR A 1 85 ? -10.172 11.801 -2.756 1.00 94.50 85 THR A O 1
ATOM 683 N N . GLN A 1 86 ? -10.689 10.637 -4.606 1.00 94.94 86 GLN A N 1
ATOM 684 C CA . GLN A 1 86 ? -11.717 9.800 -3.992 1.00 94.94 86 GLN A CA 1
ATOM 685 C C . GLN A 1 86 ? -11.128 8.896 -2.905 1.00 94.94 86 GLN A C 1
ATOM 687 O O . GLN A 1 86 ? -11.697 8.810 -1.812 1.00 94.94 86 GLN A O 1
ATOM 692 N N . PHE A 1 87 ? -9.967 8.284 -3.164 1.00 96.25 87 PHE A N 1
ATOM 693 C CA . PHE A 1 87 ? -9.258 7.472 -2.177 1.00 96.25 87 PHE A CA 1
ATOM 694 C C . PHE A 1 87 ? -8.937 8.271 -0.908 1.00 96.25 87 PHE A C 1
ATOM 696 O O . PHE A 1 87 ? -9.337 7.869 0.184 1.00 96.25 87 PHE A O 1
ATOM 703 N N . TYR A 1 88 ? -8.274 9.427 -1.036 1.00 95.50 88 TYR A N 1
ATOM 704 C CA . TYR A 1 88 ? -7.894 10.234 0.127 1.00 95.50 88 TYR A CA 1
ATOM 705 C C . TYR A 1 88 ? -9.098 10.835 0.848 1.00 95.50 88 TYR A C 1
ATOM 707 O O . TYR A 1 88 ? -9.084 10.912 2.072 1.00 95.50 88 TYR A O 1
ATOM 715 N N . ARG A 1 89 ? -10.157 11.215 0.125 1.00 94.56 89 ARG A N 1
ATOM 716 C CA . ARG A 1 89 ? -11.407 11.675 0.748 1.00 94.56 89 ARG A CA 1
ATOM 717 C C . ARG A 1 89 ? -12.057 10.579 1.582 1.00 94.56 89 ARG A C 1
ATOM 719 O O . ARG A 1 89 ? -12.420 10.839 2.721 1.00 94.56 89 ARG A O 1
ATOM 726 N N . THR A 1 90 ? -12.159 9.365 1.043 1.00 94.25 90 THR A N 1
ATOM 727 C CA . THR A 1 90 ? -12.728 8.221 1.772 1.00 94.25 90 THR A CA 1
ATOM 728 C C . THR A 1 90 ? -11.875 7.870 2.991 1.00 94.25 90 THR A C 1
ATOM 730 O O . THR A 1 90 ? -12.398 7.715 4.089 1.00 94.25 90 THR A O 1
ATOM 733 N N . TYR A 1 91 ? -10.553 7.806 2.819 1.00 95.12 91 TYR A N 1
ATOM 734 C CA . TYR A 1 91 ? -9.622 7.524 3.910 1.00 95.12 91 TYR A CA 1
ATOM 735 C C . TYR A 1 91 ? -9.719 8.561 5.038 1.00 95.12 91 TYR A C 1
ATOM 737 O O . TYR A 1 91 ? -9.863 8.197 6.203 1.00 95.12 91 TYR A O 1
ATOM 745 N N . ASN A 1 92 ? -9.679 9.854 4.699 1.00 94.75 92 ASN A N 1
ATOM 746 C CA . ASN A 1 92 ? -9.777 10.930 5.685 1.00 94.75 92 ASN A CA 1
ATOM 747 C C . ASN A 1 92 ? -11.144 10.935 6.370 1.00 94.75 92 ASN A C 1
ATOM 749 O O . ASN A 1 92 ? -11.211 11.116 7.580 1.00 94.75 92 ASN A O 1
ATOM 753 N N . TYR A 1 93 ? -12.219 10.667 5.625 1.00 93.62 93 TYR A N 1
ATOM 754 C CA . TYR A 1 93 ? -13.555 10.554 6.196 1.00 93.62 93 TYR A CA 1
ATOM 755 C C . TYR A 1 93 ? -13.615 9.494 7.297 1.00 93.62 93 TYR A C 1
ATOM 757 O O . TYR A 1 93 ? -14.052 9.813 8.402 1.00 93.62 93 TYR A O 1
ATOM 765 N N . TYR A 1 94 ? -13.115 8.280 7.039 1.00 92.88 94 TYR A N 1
ATOM 766 C CA . TYR A 1 94 ? -13.070 7.234 8.062 1.00 92.88 94 TYR A CA 1
ATOM 767 C C . TYR A 1 94 ? -12.176 7.628 9.244 1.00 92.88 94 TYR A C 1
ATOM 769 O O . TYR A 1 94 ? -12.573 7.448 10.389 1.00 92.88 94 TYR A O 1
ATOM 777 N N . MET A 1 95 ? -11.014 8.240 9.004 1.00 94.19 95 MET A N 1
ATOM 778 C CA . MET A 1 95 ? -10.130 8.691 10.089 1.00 94.19 95 MET A CA 1
ATOM 779 C C . MET A 1 95 ? -10.751 9.775 10.982 1.00 94.19 95 MET A C 1
ATOM 781 O O . MET A 1 95 ? -10.486 9.803 12.182 1.00 94.19 95 MET A O 1
ATOM 785 N N . GLU A 1 96 ? -11.563 10.663 10.413 1.00 94.44 96 GLU A N 1
ATOM 786 C CA . GLU A 1 96 ? -12.167 11.793 11.123 1.00 94.44 96 GLU A CA 1
ATOM 787 C C . GLU A 1 96 ? -13.504 11.441 11.792 1.00 94.44 96 GLU A C 1
ATOM 789 O O . GLU A 1 96 ? -13.810 11.976 12.857 1.00 94.44 96 GLU A O 1
ATOM 794 N N . HIS A 1 97 ? -14.301 10.556 11.184 1.00 92.75 97 HIS A N 1
ATOM 795 C CA . HIS A 1 97 ? -15.696 10.325 11.579 1.00 92.75 97 HIS A CA 1
ATOM 796 C C . HIS A 1 97 ? -15.963 8.915 12.115 1.00 92.75 97 HIS A C 1
ATOM 798 O O . HIS A 1 97 ? -16.882 8.750 12.915 1.00 92.75 97 HIS A O 1
ATOM 804 N N . ASP A 1 98 ? -15.179 7.909 11.714 1.00 92.81 98 ASP A N 1
ATOM 805 C CA . ASP A 1 98 ? -15.369 6.517 12.138 1.00 92.81 98 ASP A CA 1
ATOM 806 C C . ASP A 1 98 ? -14.038 5.758 12.261 1.00 92.81 98 ASP A C 1
ATOM 808 O O . ASP A 1 98 ? -13.703 4.834 11.511 1.00 92.81 98 ASP A O 1
ATOM 812 N N . LEU A 1 99 ? -13.248 6.168 13.255 1.00 95.31 99 LEU A N 1
ATOM 813 C CA . LEU A 1 99 ? -11.944 5.568 13.529 1.00 95.31 99 LEU A CA 1
ATOM 814 C C . LEU A 1 99 ? -12.048 4.067 13.861 1.00 95.31 99 LEU A C 1
ATOM 816 O O . LEU A 1 99 ? -11.123 3.302 13.585 1.00 95.31 99 LEU A O 1
ATOM 820 N N . SER A 1 100 ? -13.171 3.639 14.447 1.00 96.88 100 SER A N 1
ATOM 821 C CA . SER A 1 100 ? -13.422 2.234 14.779 1.00 96.88 100 SER A CA 1
ATOM 822 C C . SER A 1 100 ? -13.551 1.387 13.513 1.00 96.88 100 SER A C 1
ATOM 824 O O . SER A 1 100 ? -12.897 0.349 13.398 1.00 96.88 100 SER A O 1
ATOM 826 N N . HIS A 1 101 ? -14.327 1.853 12.531 1.00 95.19 101 HIS A N 1
ATOM 827 C CA . HIS A 1 101 ? -14.449 1.208 11.221 1.00 95.19 101 HIS A CA 1
ATOM 828 C C . HIS A 1 101 ? -13.103 1.181 10.496 1.00 95.19 101 HIS A C 1
ATOM 830 O O . HIS A 1 101 ? -12.666 0.125 10.034 1.00 95.19 101 HIS A O 1
ATOM 836 N N . MET A 1 102 ? -12.365 2.294 10.495 1.00 96.06 102 MET A N 1
ATOM 837 C CA . MET A 1 102 ? -11.030 2.330 9.895 1.00 96.06 102 MET A CA 1
ATOM 838 C C . MET A 1 102 ? -10.070 1.307 10.523 1.00 96.06 102 MET A C 1
ATOM 840 O O . MET A 1 102 ? -9.285 0.674 9.817 1.00 96.06 102 MET A O 1
ATOM 844 N N . ASN A 1 103 ? -10.153 1.090 11.838 1.00 97.06 103 ASN A N 1
ATOM 845 C CA . ASN A 1 103 ? -9.366 0.069 12.528 1.00 97.06 103 ASN A CA 1
ATOM 846 C C . ASN A 1 103 ? -9.733 -1.358 12.077 1.00 97.06 103 ASN A C 1
ATOM 848 O O . ASN A 1 103 ? -8.848 -2.196 11.919 1.00 97.06 103 ASN A O 1
ATOM 852 N N . GLN A 1 104 ? -11.013 -1.640 11.812 1.00 97.88 104 GLN A N 1
ATOM 853 C CA . GLN A 1 104 ? -11.443 -2.933 11.263 1.00 97.88 104 GLN A CA 1
ATOM 854 C C . GLN A 1 104 ? -10.890 -3.159 9.852 1.00 97.88 104 GLN A C 1
ATOM 856 O O . GLN A 1 104 ? -10.329 -4.222 9.574 1.00 97.88 104 GLN A O 1
ATOM 861 N N . ILE A 1 105 ? -10.973 -2.140 8.988 1.00 97.75 105 ILE A N 1
ATOM 862 C CA . ILE A 1 105 ? -10.361 -2.155 7.651 1.00 97.75 105 ILE A CA 1
ATOM 863 C C . ILE A 1 105 ? -8.863 -2.448 7.771 1.00 97.75 105 ILE A C 1
ATOM 865 O O . ILE A 1 105 ? -8.346 -3.339 7.097 1.00 97.75 105 ILE A O 1
ATOM 869 N N . TYR A 1 106 ? -8.158 -1.742 8.659 1.00 97.38 106 TYR A N 1
ATOM 870 C CA . TYR A 1 106 ? -6.714 -1.904 8.812 1.00 97.38 106 TYR A CA 1
ATOM 871 C C . TYR A 1 106 ? -6.326 -3.268 9.403 1.00 97.38 106 TYR A C 1
ATOM 873 O O . TYR A 1 106 ? -5.327 -3.849 8.981 1.00 97.38 106 TYR A O 1
ATOM 881 N N . SER A 1 107 ? -7.135 -3.831 10.306 1.00 98.19 107 SER A N 1
ATOM 882 C CA . SER A 1 107 ? -6.957 -5.206 10.792 1.00 98.19 107 SER A CA 1
ATOM 883 C C . SER A 1 107 ? -7.004 -6.206 9.635 1.00 98.19 107 SER A C 1
ATOM 885 O O . SER A 1 107 ? -6.096 -7.021 9.489 1.00 98.19 107 SER A O 1
ATOM 887 N N . ALA A 1 108 ? -8.001 -6.089 8.752 1.00 98.25 108 ALA A N 1
ATOM 888 C CA . ALA A 1 108 ? -8.121 -6.955 7.580 1.00 98.25 108 ALA A CA 1
ATOM 889 C C . ALA A 1 108 ? -6.951 -6.782 6.593 1.00 98.25 108 ALA A C 1
ATOM 891 O O . ALA A 1 108 ? -6.498 -7.758 5.985 1.00 98.25 108 ALA A O 1
ATOM 892 N N . VAL A 1 109 ? -6.425 -5.560 6.444 1.00 98.19 109 VAL A N 1
ATOM 893 C CA . VAL A 1 109 ? -5.220 -5.285 5.642 1.00 98.19 109 VAL A CA 1
ATOM 894 C C . VAL A 1 109 ? -4.005 -6.010 6.225 1.00 98.19 109 VAL A C 1
ATOM 896 O O . VAL A 1 109 ? -3.303 -6.704 5.489 1.00 98.19 109 VAL A O 1
ATOM 899 N N . VAL A 1 110 ? -3.770 -5.896 7.534 1.00 97.75 110 VAL A N 1
ATOM 900 C CA . VAL A 1 110 ? -2.651 -6.562 8.221 1.00 97.75 110 VAL A CA 1
ATOM 901 C C . VAL A 1 110 ? -2.757 -8.081 8.099 1.00 97.75 110 VAL A C 1
ATOM 903 O O . VAL A 1 110 ? -1.778 -8.730 7.727 1.00 97.75 110 VAL A O 1
ATOM 906 N N . ASP A 1 111 ? -3.939 -8.650 8.331 1.00 97.94 111 ASP A N 1
ATOM 907 C CA . ASP A 1 111 ? -4.177 -10.089 8.189 1.00 97.94 111 ASP A CA 1
ATOM 908 C C . ASP A 1 111 ? -3.904 -10.568 6.757 1.00 97.94 111 ASP A C 1
ATOM 910 O O . ASP A 1 111 ? -3.221 -11.575 6.546 1.00 97.94 111 ASP A O 1
ATOM 914 N N . SER A 1 112 ? -4.352 -9.803 5.758 1.00 96.19 112 SER A N 1
ATOM 915 C CA . SER A 1 112 ? -4.125 -10.101 4.340 1.00 96.19 112 SER A CA 1
ATOM 916 C C . SER A 1 112 ? -2.642 -10.051 3.960 1.00 96.19 112 SER A C 1
ATOM 918 O O . SER A 1 112 ? -2.147 -10.932 3.250 1.00 96.19 112 SER A O 1
ATOM 920 N N . LEU A 1 113 ? -1.908 -9.044 4.443 1.00 96.12 113 LEU A N 1
ATOM 921 C CA . LEU A 1 113 ? -0.466 -8.917 4.219 1.00 96.12 113 LEU A CA 1
ATOM 922 C C . LEU A 1 113 ? 0.304 -10.060 4.890 1.00 96.12 113 LEU A C 1
ATOM 924 O O . LEU A 1 113 ? 1.180 -10.658 4.263 1.00 96.12 113 LEU A O 1
ATOM 928 N N . ASN A 1 114 ? -0.063 -10.421 6.122 1.00 95.50 114 ASN A N 1
ATOM 929 C CA . ASN A 1 114 ? 0.527 -11.545 6.846 1.00 95.50 114 ASN A CA 1
ATOM 930 C C . ASN A 1 114 ? 0.282 -12.874 6.129 1.00 95.50 114 ASN A C 1
ATOM 932 O O . ASN A 1 114 ? 1.203 -13.683 5.995 1.00 95.50 114 ASN A O 1
ATOM 936 N N . LEU A 1 115 ? -0.936 -13.105 5.637 1.00 94.19 115 LEU A N 1
ATOM 937 C CA . LEU A 1 115 ? -1.262 -14.299 4.863 1.00 94.19 115 LEU A CA 1
ATOM 938 C C . LEU A 1 115 ? -0.423 -14.373 3.581 1.00 94.19 115 LEU A C 1
ATOM 940 O O . LEU A 1 115 ? 0.168 -15.417 3.298 1.00 94.19 115 LEU A O 1
ATOM 944 N N . ARG A 1 116 ? -0.310 -13.265 2.836 1.00 91.50 116 ARG A N 1
ATOM 945 C CA . ARG A 1 116 ? 0.503 -13.184 1.609 1.00 91.50 116 ARG A CA 1
ATOM 946 C C . ARG A 1 116 ? 1.979 -13.468 1.899 1.00 91.50 116 ARG A C 1
ATOM 948 O O . ARG A 1 116 ? 2.575 -14.308 1.227 1.00 91.50 116 ARG A O 1
ATOM 955 N N . ALA A 1 117 ? 2.544 -12.831 2.923 1.00 89.38 117 ALA A N 1
ATOM 956 C CA . ALA A 1 117 ? 3.941 -13.012 3.311 1.00 89.38 117 ALA A CA 1
ATOM 957 C C . ALA A 1 117 ? 4.237 -14.449 3.769 1.00 89.38 117 ALA A C 1
ATOM 959 O O . ALA A 1 117 ? 5.245 -15.040 3.377 1.00 89.38 117 ALA A O 1
ATOM 960 N N . ASN A 1 118 ? 3.346 -15.044 4.567 1.00 88.56 118 ASN A N 1
ATOM 961 C CA . ASN A 1 118 ? 3.496 -16.425 5.012 1.00 88.56 118 ASN A CA 1
ATOM 962 C C . ASN A 1 118 ? 3.389 -17.410 3.848 1.00 88.56 118 ASN A C 1
ATOM 964 O O . ASN A 1 118 ? 4.231 -18.297 3.754 1.00 88.56 118 ASN A O 1
ATOM 968 N N . THR A 1 119 ? 2.420 -17.228 2.947 1.00 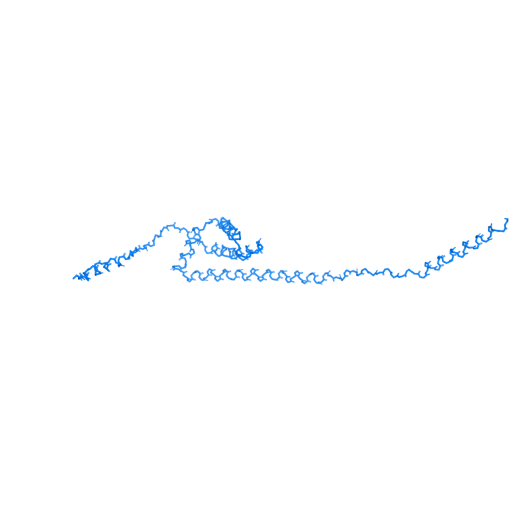86.88 119 THR A N 1
ATOM 969 C CA . THR A 1 119 ? 2.248 -18.079 1.755 1.00 86.88 119 THR A CA 1
ATOM 970 C C . THR A 1 119 ? 3.505 -18.059 0.886 1.00 86.88 119 THR A C 1
ATOM 972 O O . THR A 1 119 ? 4.074 -19.109 0.610 1.00 86.88 119 THR A O 1
ATOM 975 N N . GLN A 1 120 ? 4.030 -16.870 0.572 1.00 81.31 120 GLN A N 1
ATOM 976 C CA . GLN A 1 120 ? 5.285 -16.735 -0.178 1.00 81.31 120 GLN A CA 1
ATOM 977 C C . GLN A 1 120 ? 6.463 -17.418 0.529 1.00 81.31 120 GLN A C 1
ATOM 979 O O . GLN A 1 120 ? 7.303 -18.054 -0.108 1.00 81.31 120 GLN A O 1
ATOM 984 N N . ARG A 1 121 ? 6.540 -17.309 1.860 1.00 79.75 121 ARG A N 1
ATOM 985 C CA . ARG A 1 121 ? 7.578 -17.982 2.648 1.00 79.75 121 ARG A CA 1
ATOM 986 C C . ARG A 1 121 ? 7.449 -19.507 2.590 1.00 79.75 121 ARG A C 1
ATOM 988 O O . ARG A 1 121 ? 8.481 -20.177 2.541 1.00 79.75 121 ARG A O 1
ATOM 995 N N . PHE A 1 122 ? 6.228 -20.044 2.599 1.00 73.25 122 PHE A N 1
ATOM 996 C CA . PHE A 1 122 ? 5.977 -21.478 2.436 1.00 73.25 122 PHE A CA 1
ATOM 997 C C . PHE A 1 122 ? 6.417 -21.965 1.049 1.00 73.25 122 PHE A C 1
ATOM 999 O O . PHE A 1 122 ? 7.207 -22.906 0.981 1.00 73.25 122 PHE A O 1
ATOM 1006 N N . ASP A 1 123 ? 6.055 -21.258 -0.026 1.00 79.56 123 ASP A N 1
ATOM 1007 C CA . ASP A 1 123 ? 6.472 -21.601 -1.396 1.00 79.56 123 ASP A CA 1
ATOM 1008 C C . ASP A 1 123 ? 8.005 -21.659 -1.530 1.00 79.56 123 ASP A C 1
ATOM 1010 O O . ASP A 1 123 ? 8.577 -22.586 -2.111 1.00 79.56 123 ASP A O 1
ATOM 1014 N N . LEU A 1 124 ? 8.706 -20.684 -0.941 1.00 77.38 124 LEU A N 1
ATOM 1015 C CA . LEU A 1 124 ? 10.171 -20.648 -0.931 1.00 77.38 124 LEU A CA 1
ATOM 1016 C C . LEU A 1 124 ? 10.785 -21.803 -0.127 1.00 77.38 124 LEU A C 1
ATOM 1018 O O . LEU A 1 124 ? 11.843 -22.320 -0.504 1.00 77.38 124 LEU A O 1
ATOM 1022 N N . TRP A 1 125 ? 10.150 -22.214 0.974 1.00 73.62 125 TRP A N 1
ATOM 1023 C CA . TRP A 1 125 ? 10.600 -23.361 1.761 1.00 73.62 125 TRP A CA 1
ATOM 1024 C C . TRP A 1 125 ? 10.475 -24.661 0.955 1.00 73.62 125 TRP A C 1
ATOM 1026 O O . TRP A 1 125 ? 11.461 -25.395 0.863 1.00 73.62 125 TRP A O 1
ATOM 1036 N N . ASP A 1 126 ? 9.349 -24.894 0.275 1.00 77.81 126 ASP A N 1
ATOM 1037 C CA . ASP A 1 126 ? 9.127 -26.077 -0.572 1.00 77.81 126 ASP A CA 1
ATOM 1038 C C . ASP A 1 126 ? 10.111 -26.156 -1.748 1.00 77.81 126 ASP A C 1
ATOM 1040 O O . ASP A 1 126 ? 10.683 -27.215 -2.039 1.00 77.81 126 ASP A O 1
ATOM 1044 N N . LEU A 1 127 ? 10.384 -25.023 -2.408 1.00 78.50 127 LEU A N 1
ATOM 1045 C CA . LEU A 1 127 ? 11.392 -24.941 -3.470 1.00 78.50 127 LEU A CA 1
ATOM 1046 C C . LEU A 1 127 ? 12.794 -25.285 -2.952 1.00 78.50 127 LEU A C 1
ATOM 1048 O O . LEU A 1 127 ? 13.552 -26.000 -3.619 1.00 78.50 127 LEU A O 1
ATOM 1052 N N . LYS A 1 128 ? 13.150 -24.827 -1.747 1.00 77.56 128 LYS A N 1
ATOM 1053 C CA . LYS A 1 128 ? 14.441 -25.149 -1.129 1.00 77.56 128 LYS A CA 1
ATOM 1054 C C . LYS A 1 128 ? 14.565 -26.644 -0.828 1.00 77.56 128 LYS A C 1
ATOM 1056 O O . LYS A 1 128 ? 15.614 -27.213 -1.111 1.00 77.56 128 LYS A O 1
ATOM 1061 N N . GLN A 1 129 ? 13.513 -27.291 -0.322 1.00 72.50 129 GLN A N 1
ATOM 10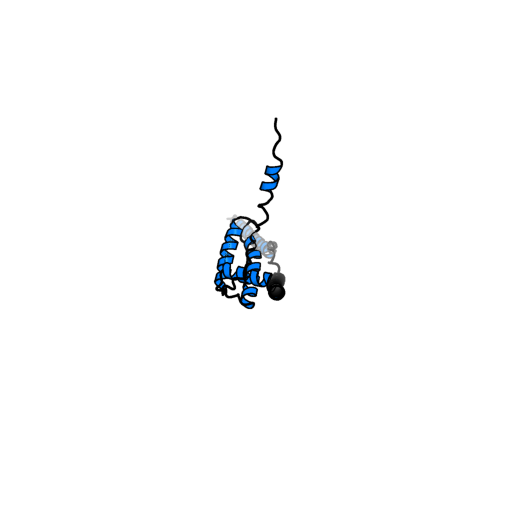62 C CA . GLN A 1 129 ? 13.528 -28.738 -0.061 1.00 72.50 129 GLN A CA 1
ATOM 1063 C C . GLN A 1 129 ? 13.639 -29.560 -1.356 1.00 72.50 129 GLN A C 1
ATOM 1065 O O . GLN A 1 129 ? 14.405 -30.523 -1.436 1.00 72.50 129 GLN A O 1
ATOM 1070 N N . ASN A 1 130 ? 12.941 -29.145 -2.413 1.00 64.19 130 ASN A N 1
ATOM 1071 C CA . ASN A 1 130 ? 12.981 -29.829 -3.706 1.00 64.19 130 ASN A CA 1
ATOM 1072 C C . ASN A 1 130 ? 14.325 -29.668 -4.439 1.00 64.19 130 ASN A C 1
ATOM 1074 O O . ASN A 1 130 ? 14.739 -30.564 -5.181 1.00 64.19 130 ASN A O 1
ATOM 1078 N N . THR A 1 131 ? 15.034 -28.555 -4.232 1.00 61.81 131 THR A N 1
ATOM 1079 C CA . THR A 1 131 ? 16.366 -28.313 -4.817 1.00 61.81 131 THR A CA 1
ATOM 1080 C C . THR A 1 131 ? 17.490 -29.009 -4.048 1.00 61.81 131 THR A C 1
ATOM 1082 O O . THR A 1 131 ? 18.423 -29.519 -4.674 1.00 61.81 131 THR A O 1
ATOM 1085 N N . THR A 1 132 ? 17.395 -29.128 -2.719 1.00 56.09 132 THR A N 1
ATOM 1086 C CA . THR A 1 132 ? 18.369 -29.888 -1.916 1.00 56.09 132 THR A CA 1
ATOM 1087 C C . THR A 1 132 ? 18.228 -31.398 -2.100 1.00 56.09 132 THR A C 1
ATOM 1089 O O . THR A 1 132 ? 19.242 -32.090 -2.130 1.00 56.09 132 THR A O 1
ATOM 1092 N N . GLN A 1 133 ? 17.020 -31.926 -2.325 1.00 55.34 133 GLN A N 1
ATOM 1093 C CA . GLN A 1 133 ? 16.820 -33.365 -2.559 1.00 55.34 133 GLN A CA 1
ATOM 1094 C C . GLN A 1 133 ? 17.147 -33.826 -3.996 1.00 55.34 133 GLN A C 1
ATOM 1096 O O . GLN A 1 133 ? 17.483 -34.993 -4.199 1.00 55.34 133 GLN A O 1
ATOM 1101 N N . LYS A 1 134 ? 17.116 -32.938 -5.005 1.00 51.34 134 LYS A N 1
ATOM 1102 C CA . LYS A 1 134 ? 17.417 -33.283 -6.415 1.00 51.34 134 LYS A CA 1
ATOM 1103 C C . LYS A 1 134 ? 18.886 -33.148 -6.835 1.00 51.34 134 LYS A C 1
ATOM 1105 O O . LYS A 1 134 ? 19.206 -33.455 -7.984 1.00 51.34 134 LYS A O 1
ATOM 1110 N N . SER A 1 135 ? 19.801 -32.762 -5.947 1.00 50.03 135 SER A N 1
ATOM 1111 C CA . SER A 1 135 ? 21.236 -32.747 -6.263 1.00 50.03 135 SER A CA 1
ATOM 1112 C C . SER A 1 135 ? 21.944 -34.005 -5.745 1.00 50.03 135 SER A C 1
ATOM 1114 O O . SER A 1 135 ? 22.668 -33.992 -4.754 1.00 50.03 135 SER 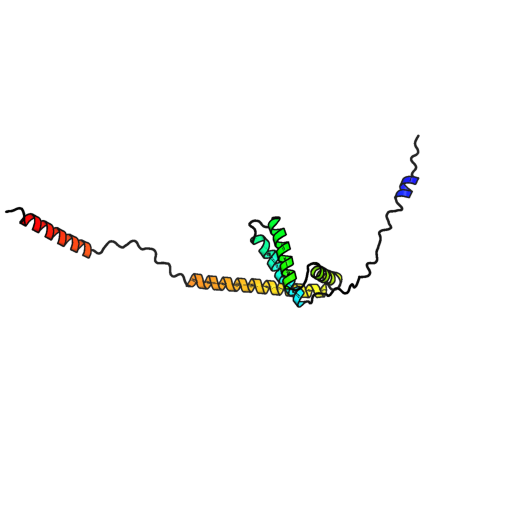A O 1
ATOM 1116 N N . LYS A 1 136 ? 21.825 -35.121 -6.485 1.00 47.09 136 LYS A N 1
ATOM 1117 C CA . LYS A 1 136 ? 22.957 -36.066 -6.536 1.00 47.09 136 LYS A CA 1
ATOM 1118 C C . LYS A 1 136 ? 24.186 -35.228 -6.914 1.00 47.09 136 LYS A C 1
ATOM 1120 O O . LYS A 1 136 ? 24.076 -34.458 -7.874 1.00 47.09 136 LYS A O 1
ATOM 1125 N N . PRO A 1 137 ? 25.326 -35.334 -6.209 1.00 46.97 137 PRO A N 1
ATOM 1126 C CA . PRO A 1 137 ? 26.515 -34.595 -6.602 1.00 46.97 137 PRO A CA 1
ATOM 1127 C C . PRO A 1 137 ? 26.794 -34.912 -8.070 1.00 46.97 137 PRO A C 1
ATOM 1129 O O . PRO A 1 137 ? 26.878 -36.085 -8.451 1.00 46.97 137 PRO A O 1
ATOM 1132 N N . ARG A 1 138 ? 26.875 -33.865 -8.906 1.00 49.19 138 ARG A N 1
ATOM 1133 C CA . ARG A 1 138 ? 27.369 -33.988 -10.281 1.00 49.19 138 ARG A CA 1
ATOM 1134 C C . ARG A 1 138 ? 28.658 -34.805 -10.174 1.00 49.19 138 ARG A C 1
ATOM 1136 O O . ARG A 1 138 ? 29.472 -34.457 -9.314 1.00 49.19 138 ARG A O 1
ATOM 1143 N N . PRO A 1 139 ? 28.830 -35.905 -10.933 1.00 47.19 139 PRO A N 1
ATOM 1144 C CA . PRO A 1 139 ? 30.043 -36.693 -10.832 1.00 47.19 139 PRO A CA 1
ATOM 1145 C C . PRO A 1 139 ? 31.209 -35.730 -11.008 1.00 47.19 139 PRO A C 1
ATOM 1147 O O . PRO A 1 139 ? 31.356 -35.112 -12.062 1.00 47.19 139 PRO A O 1
ATOM 1150 N N . VAL A 1 140 ? 31.978 -35.547 -9.931 1.00 54.94 140 VAL A N 1
ATOM 1151 C CA . VAL A 1 140 ? 33.285 -34.906 -9.991 1.00 54.94 140 VAL A CA 1
ATOM 1152 C C . VAL A 1 140 ? 33.986 -35.589 -11.152 1.00 54.94 140 VAL A C 1
ATOM 1154 O O . VAL A 1 140 ? 33.997 -36.824 -11.192 1.00 54.94 140 VAL A O 1
ATOM 1157 N N . PHE A 1 141 ? 34.475 -34.814 -12.121 1.00 55.12 141 PHE A N 1
ATOM 1158 C CA . PHE A 1 141 ? 35.300 -35.344 -13.196 1.00 55.12 141 PHE A CA 1
ATOM 1159 C C . PHE A 1 141 ? 36.460 -36.082 -12.526 1.00 55.12 141 PHE A C 1
ATOM 1161 O O . PHE A 1 141 ? 37.395 -35.471 -12.014 1.00 55.12 141 PHE A O 1
ATOM 1168 N N . ARG A 1 142 ? 36.335 -37.407 -12.410 1.00 54.81 142 ARG A N 1
ATOM 1169 C CA . ARG A 1 142 ? 37.423 -38.253 -11.949 1.00 54.81 142 ARG A CA 1
ATOM 1170 C C . ARG A 1 142 ? 38.415 -38.199 -13.088 1.00 54.81 142 ARG A C 1
ATOM 1172 O O . ARG A 1 142 ? 38.059 -38.602 -14.197 1.00 54.81 142 ARG A O 1
ATOM 1179 N N . GLU A 1 143 ? 39.617 -37.698 -12.821 1.00 52.72 143 GLU A N 1
ATOM 1180 C CA . GLU A 1 143 ? 40.710 -37.869 -13.768 1.00 52.72 143 GLU A CA 1
ATOM 1181 C C . GLU A 1 143 ? 40.723 -39.328 -14.243 1.00 52.72 143 GLU A C 1
ATOM 1183 O O . GLU A 1 143 ? 40.503 -40.238 -13.426 1.00 52.72 143 GLU A O 1
ATOM 1188 N N . PRO A 1 144 ? 40.911 -39.573 -15.550 1.00 44.56 144 PRO A N 1
ATOM 1189 C CA . PRO A 1 144 ? 40.908 -40.924 -16.076 1.00 44.56 144 PRO A CA 1
ATOM 1190 C C . PRO A 1 144 ? 41.934 -41.750 -15.299 1.00 44.56 144 PRO A C 1
ATOM 1192 O O . PRO A 1 144 ? 43.139 -41.490 -15.350 1.00 44.56 144 PRO A O 1
ATOM 1195 N N . LYS A 1 145 ? 41.447 -42.747 -14.546 1.00 57.09 145 LYS A N 1
ATOM 1196 C CA . LYS A 1 145 ? 42.307 -43.734 -13.891 1.00 57.09 145 LYS A CA 1
ATOM 1197 C C . LYS A 1 145 ? 43.236 -44.303 -14.963 1.00 57.09 145 LYS A C 1
ATOM 1199 O O . LYS A 1 145 ? 42.763 -44.771 -15.996 1.00 57.09 145 LYS A O 1
ATOM 1204 N N . LYS A 1 146 ? 44.546 -44.196 -14.708 1.00 59.81 146 LYS A N 1
ATOM 1205 C CA . LYS A 1 146 ? 45.647 -44.643 -15.575 1.00 59.81 146 LYS A CA 1
ATOM 1206 C C . LYS A 1 146 ? 45.266 -45.920 -16.328 1.00 59.81 146 LYS A C 1
ATOM 1208 O O . LYS A 1 146 ? 44.932 -46.917 -15.697 1.00 59.81 146 LYS A O 1
ATOM 1213 N N . ALA A 1 147 ? 45.347 -45.841 -17.656 1.00 54.00 147 ALA A N 1
ATOM 1214 C CA . ALA A 1 147 ? 44.999 -46.889 -18.607 1.00 54.00 147 ALA A CA 1
ATOM 1215 C C . ALA A 1 147 ? 45.408 -48.298 -18.145 1.00 54.00 147 ALA A C 1
ATOM 1217 O O . ALA A 1 147 ? 46.551 -48.517 -17.723 1.00 54.00 147 ALA A O 1
ATOM 1218 N N . ASP A 1 148 ? 44.453 -49.222 -18.276 1.00 65.25 148 ASP A N 1
ATOM 1219 C CA . ASP A 1 148 ? 44.557 -50.636 -17.932 1.00 65.25 148 ASP A CA 1
ATOM 1220 C C . ASP A 1 148 ? 45.877 -51.258 -18.401 1.00 65.25 148 ASP A C 1
ATOM 1222 O O . ASP A 1 148 ? 46.330 -51.067 -19.535 1.00 65.25 148 ASP A O 1
ATOM 1226 N N . SER A 1 149 ? 46.475 -52.073 -17.529 1.00 62.09 149 SER A N 1
ATOM 1227 C CA . SER A 1 149 ? 47.695 -52.856 -17.781 1.00 62.09 149 SER A CA 1
ATOM 1228 C C . SER A 1 149 ? 47.641 -53.673 -19.082 1.00 62.09 149 SER A C 1
ATOM 1230 O O . SER A 1 149 ? 48.674 -53.951 -19.691 1.00 62.09 149 SER A O 1
ATOM 1232 N N . LEU A 1 150 ? 46.437 -53.987 -19.562 1.00 65.94 150 LEU A N 1
ATOM 1233 C CA . LEU A 1 150 ? 46.180 -54.678 -20.822 1.00 65.94 150 LEU A CA 1
ATOM 1234 C C . LEU A 1 150 ? 46.629 -53.876 -22.051 1.00 65.94 150 LEU A C 1
ATOM 1236 O O . LEU A 1 150 ? 47.198 -54.455 -22.978 1.00 65.94 150 LEU A O 1
ATOM 1240 N N . LEU A 1 151 ? 46.441 -52.552 -22.054 1.00 67.44 151 LEU A N 1
ATOM 1241 C CA . LEU A 1 151 ? 46.899 -51.678 -23.139 1.00 67.44 151 LEU A CA 1
ATOM 1242 C C . LEU A 1 151 ? 48.427 -51.616 -23.181 1.00 67.44 151 LEU A C 1
ATOM 1244 O O . LEU A 1 151 ? 49.013 -51.714 -24.257 1.00 67.44 151 LEU A O 1
ATOM 1248 N N . LYS A 1 152 ? 49.079 -51.561 -22.014 1.00 69.38 152 LYS A N 1
ATOM 1249 C CA . LYS A 1 152 ? 50.547 -51.593 -21.914 1.00 69.38 152 LYS A CA 1
ATOM 1250 C C . LYS A 1 152 ? 51.120 -52.910 -22.433 1.00 69.38 152 LYS A C 1
ATOM 1252 O O . LYS A 1 152 ? 52.001 -52.894 -23.289 1.00 69.38 152 LYS A O 1
ATOM 1257 N N . ASN A 1 153 ? 50.545 -54.036 -22.015 1.00 75.50 153 ASN A N 1
ATOM 1258 C CA . ASN A 1 153 ? 50.970 -55.361 -22.472 1.00 75.50 153 ASN A CA 1
ATOM 1259 C C . ASN A 1 153 ? 50.751 -55.552 -23.982 1.00 75.50 153 ASN A C 1
ATOM 1261 O O . ASN A 1 153 ? 51.556 -56.197 -24.659 1.00 75.50 153 ASN A O 1
ATOM 1265 N N . LYS A 1 154 ? 49.678 -54.973 -24.539 1.00 79.06 154 LYS A N 1
ATOM 1266 C CA . LYS A 1 154 ? 49.397 -55.021 -25.981 1.00 79.06 154 LYS A CA 1
ATOM 1267 C C . LYS A 1 154 ? 50.400 -54.183 -26.779 1.00 79.06 154 LYS A C 1
ATOM 1269 O O . LYS A 1 154 ? 50.898 -54.657 -27.797 1.00 79.06 154 LYS A O 1
ATOM 1274 N N . ILE A 1 155 ? 50.748 -52.992 -26.290 1.00 78.88 155 ILE A N 1
ATOM 1275 C CA . ILE A 1 155 ? 51.761 -52.118 -26.903 1.00 78.88 155 ILE A CA 1
ATOM 1276 C C . ILE A 1 155 ? 53.151 -52.769 -26.847 1.00 78.88 155 ILE A C 1
ATOM 1278 O O . ILE A 1 155 ? 53.875 -52.756 -27.842 1.00 78.88 155 ILE A O 1
ATOM 1282 N N . GLU A 1 156 ? 53.510 -53.413 -25.736 1.00 83.88 156 GLU A N 1
ATOM 1283 C CA . GLU A 1 156 ? 54.805 -54.088 -25.601 1.00 83.88 156 GLU A CA 1
ATOM 1284 C C . GLU A 1 156 ? 54.933 -55.298 -26.541 1.00 83.88 156 GLU A C 1
ATOM 1286 O O . GLU A 1 156 ? 55.968 -55.478 -27.188 1.00 83.88 156 GLU A O 1
ATOM 1291 N N . LYS A 1 157 ? 53.858 -56.084 -26.709 1.00 83.88 157 LYS A N 1
ATOM 1292 C CA . LYS A 1 157 ? 53.813 -57.173 -27.701 1.00 83.88 157 LYS A CA 1
ATOM 1293 C C . LYS A 1 157 ? 53.991 -56.666 -29.131 1.00 83.88 157 LYS A C 1
ATOM 1295 O O . LYS A 1 157 ? 54.708 -57.291 -29.909 1.00 83.88 157 LYS A O 1
ATOM 1300 N N . ILE A 1 158 ? 53.363 -55.542 -29.480 1.00 82.75 158 ILE A N 1
ATOM 1301 C CA . ILE A 1 158 ? 53.497 -54.942 -30.814 1.00 82.75 158 ILE A CA 1
ATOM 1302 C C . ILE A 1 158 ? 54.933 -54.452 -31.036 1.00 82.75 158 ILE A C 1
ATOM 1304 O O . ILE A 1 158 ? 55.510 -54.728 -32.087 1.00 82.75 158 ILE A O 1
ATOM 1308 N N . ARG A 1 159 ? 55.548 -53.811 -30.035 1.00 83.38 159 ARG A N 1
ATOM 1309 C CA . ARG A 1 159 ? 56.929 -53.316 -30.120 1.00 83.38 159 ARG A CA 1
ATOM 1310 C C . ARG A 1 159 ? 57.951 -54.445 -30.280 1.00 83.38 159 ARG A C 1
ATOM 1312 O O . ARG A 1 159 ? 58.813 -54.348 -31.147 1.00 83.38 159 ARG A O 1
ATOM 1319 N N . LYS A 1 160 ? 57.823 -55.538 -29.515 1.00 83.50 160 LYS A N 1
ATOM 1320 C CA . LYS A 1 160 ? 58.697 -56.722 -29.651 1.00 83.50 160 LYS A CA 1
ATOM 1321 C C . LYS A 1 160 ? 58.556 -57.385 -31.025 1.00 83.50 160 LYS A C 1
ATOM 1323 O O . LYS A 1 160 ? 59.558 -57.737 -31.636 1.00 83.50 160 LYS A O 1
ATOM 1328 N N . LYS A 1 161 ? 57.329 -57.475 -31.552 1.00 81.81 161 LYS A N 1
ATOM 1329 C CA . LYS A 1 161 ? 57.052 -58.016 -32.894 1.00 81.81 161 LYS A CA 1
ATOM 1330 C C . LYS A 1 161 ? 57.589 -57.130 -34.027 1.00 81.81 161 LYS A C 1
ATOM 1332 O O . LYS A 1 161 ? 57.930 -57.644 -35.087 1.00 81.81 161 LYS A O 1
ATOM 1337 N N . ALA A 1 162 ? 57.635 -55.814 -33.830 1.00 79.50 162 ALA A N 1
ATOM 1338 C CA . ALA A 1 162 ? 58.217 -54.885 -34.796 1.00 79.50 162 ALA A CA 1
ATOM 1339 C C . ALA A 1 162 ? 59.753 -54.961 -34.803 1.00 79.50 162 ALA A C 1
ATOM 1341 O O . ALA A 1 162 ? 60.344 -55.027 -35.876 1.00 79.50 162 ALA A O 1
ATOM 1342 N N . ALA A 1 163 ? 60.389 -55.042 -33.629 1.00 76.62 163 ALA A N 1
ATOM 1343 C CA . ALA A 1 163 ? 61.844 -55.168 -33.508 1.00 76.62 163 ALA A CA 1
ATOM 1344 C C . ALA A 1 163 ? 62.375 -56.459 -34.159 1.00 76.62 163 ALA A C 1
ATOM 1346 O O . ALA A 1 163 ? 63.295 -56.400 -34.967 1.00 76.62 163 ALA A O 1
ATOM 1347 N N . SER A 1 164 ? 61.717 -57.601 -33.925 1.00 73.88 164 SER A N 1
ATOM 1348 C CA . SER A 1 164 ? 62.108 -58.873 -34.554 1.00 73.88 164 SER A CA 1
ATOM 1349 C C . SER A 1 164 ? 61.911 -58.891 -36.075 1.00 73.88 164 SER A C 1
ATOM 1351 O O . SER A 1 164 ? 62.534 -59.684 -36.771 1.00 73.88 164 SER A O 1
ATOM 1353 N N . ARG A 1 165 ? 61.013 -58.050 -36.610 1.00 68.06 165 ARG A N 1
ATOM 1354 C CA . ARG A 1 165 ? 60.813 -57.903 -38.060 1.00 68.06 165 ARG A CA 1
ATOM 1355 C C . ARG A 1 165 ? 61.884 -57.027 -38.700 1.00 68.06 165 ARG A C 1
ATOM 1357 O O . ARG A 1 165 ? 62.292 -57.343 -39.805 1.00 68.06 165 ARG A O 1
ATOM 1364 N N . LEU A 1 166 ? 62.339 -55.983 -38.007 1.00 64.12 166 LEU A N 1
ATOM 1365 C CA . LEU A 1 166 ? 63.423 -55.107 -38.462 1.00 64.12 166 LEU A CA 1
ATOM 1366 C C . LEU A 1 166 ? 64.774 -55.837 -38.522 1.00 64.12 166 LEU A C 1
ATOM 1368 O O . LEU A 1 166 ? 65.515 -55.658 -39.488 1.00 64.12 166 LEU A O 1
ATOM 1372 N N . GLU A 1 167 ? 65.059 -56.711 -37.555 1.00 65.50 167 GLU A N 1
ATOM 1373 C CA . GLU A 1 167 ? 66.286 -57.523 -37.562 1.00 65.50 167 GLU A CA 1
ATOM 1374 C C . GLU A 1 167 ? 66.286 -58.581 -38.679 1.00 65.50 167 GLU A C 1
ATOM 1376 O O . GLU A 1 167 ? 67.325 -58.825 -39.282 1.00 65.50 167 GLU A O 1
ATOM 1381 N N . ALA A 1 168 ? 65.121 -59.123 -39.055 1.00 61.72 168 ALA A N 1
ATOM 1382 C CA . ALA A 1 168 ? 64.999 -60.077 -40.164 1.00 61.72 168 ALA A CA 1
ATOM 1383 C C . ALA A 1 168 ? 65.156 -59.447 -41.567 1.00 61.72 168 ALA A C 1
ATOM 1385 O O . ALA A 1 168 ? 65.388 -60.166 -42.534 1.00 61.72 168 ALA A O 1
ATOM 1386 N N . THR A 1 169 ? 65.037 -58.121 -41.694 1.00 60.09 169 THR A N 1
ATOM 1387 C CA . THR A 1 169 ? 65.207 -57.379 -42.963 1.00 60.09 169 THR A CA 1
ATOM 1388 C C . THR A 1 169 ? 66.617 -56.831 -43.190 1.00 60.09 169 THR A C 1
ATOM 1390 O O . THR A 1 169 ? 66.881 -56.327 -44.275 1.00 60.09 169 THR A O 1
ATOM 1393 N N . THR A 1 170 ? 67.520 -56.917 -42.205 1.00 60.69 170 THR A N 1
ATOM 1394 C CA . THR A 1 170 ? 68.889 -56.356 -42.298 1.00 60.69 170 THR A CA 1
ATOM 1395 C C . THR A 1 170 ? 69.960 -57.438 -42.518 1.00 60.69 170 THR A C 1
ATOM 1397 O O . THR A 1 170 ? 71.153 -57.176 -42.412 1.00 60.69 170 THR A O 1
ATOM 1400 N N . THR A 1 171 ? 69.561 -58.676 -42.821 1.00 58.16 171 THR A N 1
ATOM 1401 C CA . THR A 1 171 ? 70.482 -59.770 -43.178 1.00 58.16 171 THR A CA 1
ATOM 1402 C C . THR A 1 171 ? 70.065 -60.401 -44.506 1.00 58.16 171 THR A C 1
ATOM 1404 O O . THR A 1 171 ? 69.727 -61.581 -44.557 1.00 58.16 171 THR A O 1
ATOM 1407 N N . GLN A 1 172 ? 70.049 -59.591 -45.567 1.00 48.19 172 GLN A N 1
ATOM 1408 C CA . GLN A 1 172 ? 70.152 -60.010 -46.970 1.00 48.19 172 GLN A CA 1
ATOM 1409 C C . GLN A 1 172 ? 70.935 -58.957 -47.748 1.00 48.19 172 GLN A C 1
ATOM 1411 O O . GLN A 1 172 ? 70.695 -57.756 -47.491 1.00 48.19 172 GLN A O 1
#

Secondary structure (DSSP, 8-state):
-----THHHHHHTTSS----------------PPPHHHHHHHHHHHHHHHHHHHHHSSSTT-HHHHHHHHHHHHHHHHHTT--HHHHHHHHHHHHHH-HHHHHHHHHHHHHHHHHHHHHHHHHHHHHHHHHHHT-PPP----------HHHHHHHHHHHHHHHHHHHHTS--